Protein AF-A0A8J2NSX1-F1 (afdb_monomer_lite)

Structure (mmCIF, N/CA/C/O backbone):
data_AF-A0A8J2NSX1-F1
#
_entry.id   AF-A0A8J2NSX1-F1
#
loop_
_atom_site.group_PDB
_atom_site.id
_atom_site.type_symbol
_atom_site.label_atom_id
_atom_site.label_alt_id
_atom_site.label_comp_id
_atom_site.label_asym_id
_atom_site.label_entity_id
_atom_site.label_seq_id
_atom_site.pdbx_PDB_ins_code
_atom_site.Cartn_x
_atom_site.Cartn_y
_atom_site.Cartn_z
_atom_site.occupancy
_atom_site.B_iso_or_equiv
_atom_site.auth_seq_id
_atom_site.auth_comp_id
_atom_site.auth_asym_id
_atom_site.auth_atom_id
_atom_site.pdbx_PDB_model_num
ATOM 1 N N . VAL A 1 1 ? -6.946 0.403 -0.876 1.00 89.81 1 VAL A N 1
ATOM 2 C CA . VAL A 1 1 ? -6.654 -0.586 0.196 1.00 89.81 1 VAL A CA 1
ATOM 3 C C . VAL A 1 1 ? -7.472 -0.303 1.449 1.00 89.81 1 VAL A C 1
ATOM 5 O O . VAL A 1 1 ? -8.232 -1.173 1.848 1.00 89.81 1 VAL A O 1
ATOM 8 N N . PHE A 1 2 ? -7.410 0.918 1.990 1.00 90.75 2 PHE A N 1
ATOM 9 C CA . PHE A 1 2 ? -8.125 1.336 3.204 1.00 90.75 2 PHE A CA 1
ATOM 10 C C . PHE A 1 2 ? -9.608 0.925 3.258 1.00 90.75 2 PHE A C 1
ATOM 12 O O . PHE A 1 2 ? -10.004 0.172 4.135 1.00 90.75 2 PHE A O 1
ATOM 19 N N . ARG A 1 3 ? -10.419 1.314 2.262 1.00 90.75 3 ARG A N 1
ATOM 20 C CA . ARG A 1 3 ? -11.855 0.971 2.224 1.00 90.75 3 ARG A CA 1
ATOM 21 C C . ARG A 1 3 ? -12.129 -0.536 2.259 1.00 90.75 3 ARG A C 1
ATOM 23 O O . ARG A 1 3 ? -13.101 -0.963 2.862 1.00 90.75 3 ARG A O 1
ATOM 30 N N . ALA A 1 4 ? -11.299 -1.339 1.595 1.00 91.69 4 ALA A N 1
ATOM 31 C CA . ALA A 1 4 ? -11.480 -2.788 1.597 1.00 91.69 4 ALA A CA 1
ATOM 32 C C . ALA A 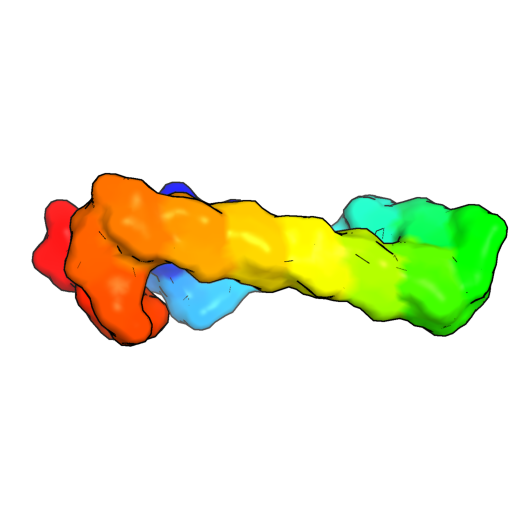1 4 ? -11.200 -3.374 2.990 1.00 91.69 4 ALA A C 1
ATOM 34 O O . ALA A 1 4 ? -11.958 -4.226 3.442 1.00 91.69 4 ALA A O 1
ATOM 35 N N . LEU A 1 5 ? -10.169 -2.873 3.681 1.00 90.12 5 LEU A N 1
ATOM 36 C CA . LEU A 1 5 ? -9.887 -3.233 5.074 1.00 90.12 5 LEU A CA 1
ATOM 37 C C . LEU A 1 5 ? -11.020 -2.791 6.014 1.00 90.12 5 LEU A C 1
ATOM 39 O O . LEU A 1 5 ? -11.421 -3.569 6.872 1.00 90.12 5 LEU A O 1
ATOM 43 N N . ALA A 1 6 ? -11.587 -1.600 5.797 1.00 89.50 6 ALA A N 1
ATOM 44 C CA . ALA A 1 6 ? -12.689 -1.069 6.604 1.00 89.50 6 ALA A CA 1
ATOM 45 C C . ALA A 1 6 ? -13.990 -1.880 6.477 1.00 89.50 6 ALA A C 1
ATOM 47 O O . ALA A 1 6 ? -14.761 -1.976 7.417 1.00 89.50 6 ALA A O 1
ATOM 48 N N . ILE A 1 7 ? -14.228 -2.527 5.330 1.00 90.06 7 ILE A N 1
ATOM 49 C CA . ILE A 1 7 ? -15.392 -3.413 5.131 1.00 90.06 7 ILE A CA 1
ATOM 50 C C . ILE A 1 7 ? -15.115 -4.837 5.682 1.00 90.06 7 ILE A C 1
ATOM 52 O O . ILE A 1 7 ? -15.907 -5.758 5.497 1.00 90.06 7 ILE A O 1
ATOM 56 N N . GLY A 1 8 ? -13.985 -5.049 6.368 1.00 87.44 8 GLY A N 1
ATOM 57 C CA . GLY A 1 8 ? -13.651 -6.312 7.030 1.00 87.44 8 GLY A CA 1
ATOM 58 C C . GLY A 1 8 ? -12.694 -7.226 6.264 1.00 87.44 8 GLY A C 1
ATOM 59 O O . GLY A 1 8 ? -12.473 -8.367 6.682 1.00 87.44 8 GLY A O 1
ATOM 60 N N . ALA A 1 9 ? -12.091 -6.773 5.159 1.00 92.00 9 ALA A N 1
ATOM 61 C CA . ALA A 1 9 ? -11.060 -7.565 4.490 1.00 92.00 9 ALA A CA 1
ATOM 62 C C . ALA A 1 9 ? -9.804 -7.675 5.370 1.00 92.00 9 ALA A C 1
ATOM 64 O O . ALA A 1 9 ? -9.313 -6.684 5.902 1.00 92.00 9 ALA A O 1
ATOM 65 N N . LYS A 1 10 ? -9.228 -8.879 5.477 1.00 86.44 10 LYS A N 1
ATOM 66 C CA . LYS A 1 10 ? -7.944 -9.086 6.178 1.00 86.44 10 LYS A CA 1
ATOM 67 C C . LYS A 1 10 ? -6.728 -8.716 5.323 1.00 86.44 10 LYS A C 1
ATOM 69 O O . LYS A 1 10 ? -5.674 -8.400 5.860 1.00 86.44 10 LYS A O 1
ATOM 74 N N . PHE A 1 11 ? -6.864 -8.790 4.001 1.00 90.06 11 PHE A N 1
ATOM 75 C CA . PHE A 1 11 ? -5.823 -8.469 3.026 1.00 90.06 11 PHE A CA 1
ATOM 76 C C . PHE A 1 11 ? -6.458 -8.102 1.679 1.00 90.06 11 PHE A C 1
ATOM 78 O O . PHE A 1 11 ? -7.612 -8.436 1.409 1.00 90.06 11 PHE A O 1
ATOM 85 N N . VAL A 1 12 ? -5.692 -7.425 0.821 1.00 92.31 12 VAL A N 1
ATOM 86 C CA . VAL A 1 12 ? -6.112 -7.026 -0.529 1.00 92.31 12 VAL A CA 1
ATOM 87 C C . VAL A 1 12 ? -5.024 -7.429 -1.515 1.00 92.31 12 VAL A C 1
ATOM 89 O O . VAL A 1 12 ? -3.876 -7.014 -1.368 1.00 92.31 12 VAL A O 1
ATOM 92 N N . PHE A 1 13 ? -5.377 -8.217 -2.529 1.00 93.06 13 PHE A N 1
ATOM 93 C CA . PHE A 1 13 ? -4.452 -8.554 -3.607 1.00 93.06 13 PHE A CA 1
ATOM 94 C C . PHE A 1 13 ? -4.381 -7.433 -4.643 1.00 93.06 13 PHE A C 1
ATOM 96 O O . PHE A 1 13 ? -5.399 -6.854 -5.025 1.00 93.06 13 PHE A O 1
ATOM 103 N N . VAL A 1 14 ? -3.174 -7.165 -5.139 1.00 93.38 14 VAL A N 1
ATOM 104 C CA . VAL A 1 14 ? -2.925 -6.184 -6.199 1.00 93.38 14 VAL A CA 1
ATOM 105 C C . VAL A 1 14 ? -2.144 -6.868 -7.316 1.00 93.38 14 VAL A C 1
ATOM 107 O O . VAL A 1 14 ? -1.095 -7.447 -7.067 1.00 93.38 14 VAL A O 1
ATOM 110 N N . GLY A 1 15 ? -2.671 -6.827 -8.544 1.00 91.44 15 GLY A N 1
ATOM 111 C CA . GLY A 1 15 ? -2.079 -7.527 -9.694 1.00 91.44 15 GLY A CA 1
ATOM 112 C C . GLY A 1 15 ? -1.506 -6.589 -10.754 1.00 91.44 15 GLY A C 1
ATOM 113 O O . GLY A 1 15 ? -0.301 -6.536 -10.971 1.00 91.44 15 GLY A O 1
ATOM 114 N N . ARG A 1 16 ? -2.372 -5.818 -11.422 1.00 95.00 16 ARG A N 1
ATOM 115 C CA . ARG A 1 16 ? -1.978 -5.012 -12.595 1.00 95.00 16 ARG A CA 1
ATOM 116 C C . ARG A 1 16 ? -0.968 -3.910 -12.278 1.00 95.00 16 ARG A C 1
ATOM 118 O O . ARG A 1 16 ? 0.004 -3.762 -13.003 1.00 95.00 16 ARG A O 1
ATOM 125 N N . ALA A 1 17 ? -1.176 -3.170 -11.192 1.00 93.44 17 ALA A N 1
ATOM 126 C CA . ALA A 1 17 ? -0.296 -2.066 -10.815 1.00 93.44 17 ALA A CA 1
ATOM 127 C C . ALA A 1 17 ? 1.168 -2.511 -10.583 1.00 93.44 17 ALA A C 1
ATOM 129 O O . ALA A 1 17 ? 2.049 -1.976 -11.257 1.00 93.44 17 ALA A O 1
ATOM 130 N N . PRO A 1 18 ? 1.459 -3.505 -9.714 1.00 94.00 18 PRO A N 1
ATOM 131 C CA . PRO A 1 18 ? 2.826 -3.988 -9.531 1.00 94.00 18 PRO A CA 1
ATOM 132 C C . PRO A 1 18 ? 3.407 -4.610 -10.807 1.00 94.00 18 PRO A C 1
ATOM 134 O O . PRO A 1 18 ? 4.590 -4.438 -11.081 1.00 94.00 18 PRO A O 1
ATOM 137 N N . MET A 1 19 ? 2.581 -5.269 -11.629 1.00 95.50 19 MET A N 1
ATOM 138 C CA . MET A 1 19 ? 3.006 -5.821 -12.919 1.00 95.50 19 MET A CA 1
ATOM 139 C C . MET A 1 19 ? 3.458 -4.726 -13.897 1.00 95.50 19 MET A C 1
ATOM 141 O O . MET A 1 19 ? 4.499 -4.867 -14.530 1.00 95.50 19 MET A O 1
ATOM 145 N N . TRP A 1 20 ? 2.727 -3.616 -14.010 1.00 95.56 20 TRP A N 1
ATOM 146 C CA . TRP A 1 20 ? 3.142 -2.493 -14.858 1.00 95.56 20 TRP A CA 1
ATOM 147 C C . TRP A 1 20 ? 4.394 -1.795 -14.332 1.00 95.56 20 TRP A C 1
ATOM 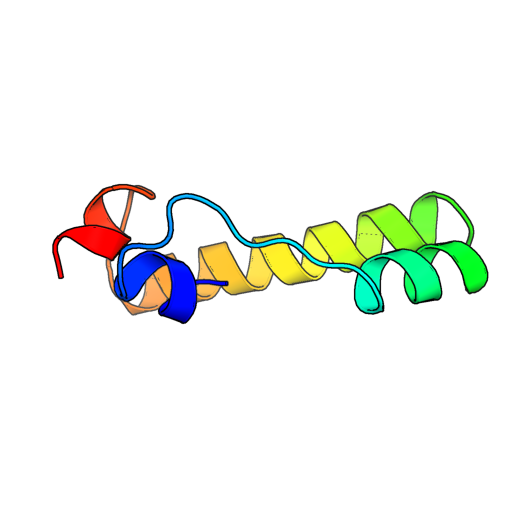149 O O . TRP A 1 20 ? 5.266 -1.455 -15.126 1.00 95.56 20 TRP A O 1
ATOM 159 N N . GLY A 1 21 ? 4.523 -1.642 -13.009 1.00 94.81 21 GLY A N 1
ATOM 160 C CA . GLY A 1 21 ? 5.759 -1.156 -12.391 1.00 94.81 21 GLY A CA 1
ATOM 161 C C . GLY A 1 21 ? 6.953 -2.043 -12.747 1.00 94.81 21 GLY A C 1
ATOM 162 O O . GLY A 1 21 ? 7.993 -1.542 -13.179 1.00 94.81 21 GLY A O 1
ATOM 163 N N . LEU A 1 22 ? 6.764 -3.362 -12.668 1.00 95.94 22 LEU A N 1
ATOM 164 C CA . LEU A 1 22 ? 7.767 -4.348 -13.053 1.00 95.94 22 LEU A CA 1
ATOM 165 C C . LEU A 1 22 ? 8.165 -4.230 -14.533 1.00 95.94 22 LEU A C 1
ATOM 167 O O . LEU A 1 22 ? 9.349 -4.273 -14.849 1.00 95.94 22 LEU A O 1
ATOM 171 N 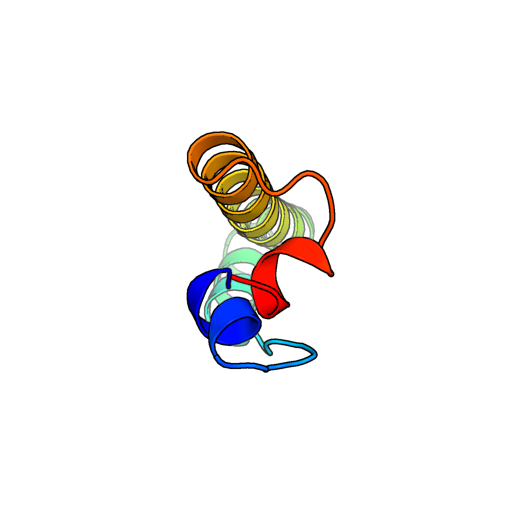N . PHE A 1 23 ? 7.205 -4.040 -15.441 1.00 96.31 23 PHE A N 1
ATOM 172 C CA . PHE A 1 23 ? 7.501 -3.856 -16.867 1.00 96.31 23 PHE A CA 1
ATOM 173 C C . PHE A 1 23 ? 8.171 -2.510 -17.185 1.00 96.31 23 PHE A C 1
ATOM 175 O O . PHE A 1 23 ? 8.967 -2.446 -18.116 1.00 96.31 23 PHE A O 1
ATOM 182 N N . HIS A 1 24 ? 7.876 -1.445 -16.435 1.00 95.75 24 HIS A N 1
ATOM 183 C CA . HIS A 1 24 ? 8.410 -0.105 -16.694 1.00 95.75 24 HIS A CA 1
ATOM 184 C C . HIS A 1 24 ? 9.872 0.065 -16.247 1.00 95.75 24 HIS A C 1
ATOM 186 O O . HIS A 1 24 ? 10.673 0.669 -16.957 1.00 95.75 24 HIS A O 1
ATOM 192 N N . SER A 1 25 ? 10.236 -0.424 -15.055 1.00 94.69 25 SER A N 1
ATOM 193 C CA . SER A 1 25 ? 11.590 -0.237 -14.493 1.00 94.69 25 SER A CA 1
ATOM 194 C C . SER A 1 25 ? 12.098 -1.445 -13.706 1.00 94.69 25 SER A C 1
ATOM 196 O O . SER A 1 25 ? 12.887 -1.298 -12.772 1.00 94.69 25 SER A O 1
ATOM 198 N N . GLY A 1 26 ? 11.630 -2.648 -14.041 1.00 94.88 26 GLY A N 1
ATOM 199 C CA . GLY A 1 26 ? 12.010 -3.860 -13.325 1.00 94.88 26 GLY A CA 1
ATOM 200 C C . GLY A 1 26 ? 11.620 -3.790 -11.848 1.00 94.88 26 GLY A C 1
ATOM 201 O O . GLY A 1 26 ? 10.578 -3.246 -11.476 1.00 94.88 26 GLY A O 1
ATOM 202 N N . GLN A 1 27 ? 12.478 -4.328 -10.985 1.00 95.06 27 GLN A N 1
ATOM 203 C CA . GLN A 1 27 ? 12.245 -4.368 -9.541 1.00 95.06 27 GLN A CA 1
ATOM 204 C C . GLN A 1 27 ? 12.000 -2.978 -8.933 1.00 95.06 27 GLN A C 1
ATOM 206 O O . GLN A 1 27 ? 11.105 -2.825 -8.107 1.00 95.06 27 GLN A O 1
ATOM 211 N N . GLN A 1 28 ? 12.728 -1.952 -9.377 1.00 96.38 28 GLN A N 1
ATOM 212 C CA . GLN A 1 28 ? 12.570 -0.599 -8.841 1.00 96.38 28 GLN A CA 1
ATOM 213 C C . GLN A 1 28 ? 11.172 -0.034 -9.125 1.00 96.38 28 GLN A C 1
ATOM 215 O O . GLN A 1 28 ? 10.574 0.632 -8.282 1.00 96.38 28 GLN A O 1
ATOM 220 N N . GLY A 1 29 ? 10.614 -0.321 -10.304 1.00 95.94 29 GLY A N 1
ATOM 221 C CA . GLY 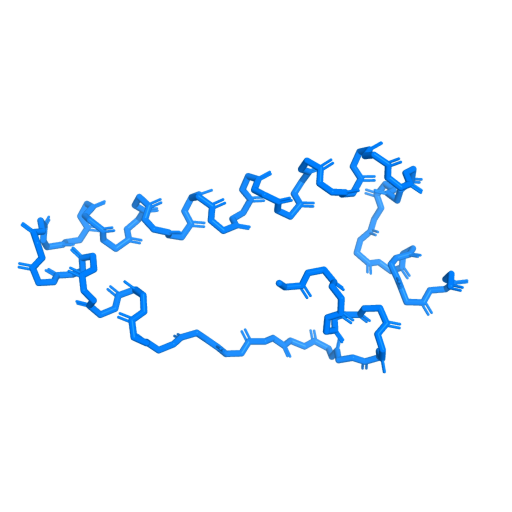A 1 29 ? 9.260 0.110 -10.641 1.00 95.94 29 GLY A CA 1
ATOM 222 C C . GLY A 1 29 ? 8.194 -0.619 -9.819 1.00 95.94 29 GLY A C 1
ATOM 223 O O . GLY A 1 29 ? 7.221 0.001 -9.392 1.00 95.94 29 GLY A O 1
ATOM 224 N N . LEU A 1 30 ? 8.396 -1.910 -9.534 1.00 95.81 30 LEU A N 1
ATOM 225 C CA . LEU A 1 30 ? 7.554 -2.675 -8.609 1.00 95.81 30 LEU A CA 1
ATOM 226 C C . LEU A 1 30 ? 7.574 -2.062 -7.198 1.00 95.81 30 LEU A C 1
ATOM 228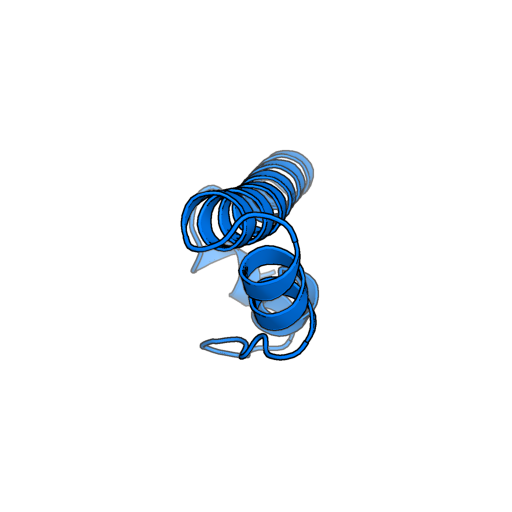 O O . LEU A 1 30 ? 6.515 -1.814 -6.619 1.00 95.81 30 LEU A O 1
ATOM 232 N N . GLU A 1 31 ? 8.767 -1.807 -6.659 1.00 96.12 31 GLU A N 1
ATOM 233 C CA . GLU A 1 31 ? 8.956 -1.224 -5.326 1.00 96.12 31 GLU A CA 1
ATOM 234 C C . GLU A 1 31 ? 8.330 0.169 -5.226 1.00 96.12 31 GLU A C 1
ATOM 236 O O . GLU A 1 31 ? 7.631 0.451 -4.254 1.00 96.12 31 GLU A O 1
ATOM 241 N N . ASN A 1 32 ? 8.475 1.000 -6.262 1.00 96.50 32 ASN A N 1
ATOM 242 C CA . ASN A 1 32 ? 7.836 2.313 -6.324 1.00 96.50 32 ASN A CA 1
ATOM 243 C C . ASN A 1 32 ? 6.308 2.215 -6.250 1.00 96.50 32 ASN A C 1
ATOM 245 O O . ASN A 1 32 ? 5.685 2.928 -5.466 1.00 96.50 32 ASN A O 1
ATOM 249 N N . VAL A 1 33 ? 5.688 1.319 -7.026 1.00 96.50 33 VAL A N 1
ATOM 250 C CA . VAL A 1 33 ? 4.227 1.132 -6.992 1.00 96.50 33 VAL A CA 1
ATOM 251 C C . VAL A 1 33 ? 3.762 0.649 -5.617 1.00 96.50 33 VAL A C 1
ATOM 253 O O . VAL A 1 33 ? 2.761 1.140 -5.093 1.00 96.50 33 VAL A O 1
ATOM 256 N N . MET A 1 34 ? 4.495 -0.283 -5.006 1.00 95.62 34 MET A N 1
ATOM 257 C CA . MET A 1 34 ? 4.193 -0.751 -3.651 1.00 95.62 34 MET A CA 1
ATOM 258 C C . MET A 1 34 ? 4.369 0.358 -2.607 1.00 95.62 34 MET A C 1
ATOM 260 O O . MET A 1 34 ? 3.556 0.465 -1.688 1.00 95.62 34 MET A O 1
ATOM 264 N N . GLY A 1 35 ? 5.375 1.218 -2.773 1.00 96.25 35 GLY A N 1
ATOM 265 C CA . GLY A 1 35 ? 5.598 2.399 -1.944 1.00 96.25 35 GLY A CA 1
ATOM 266 C C . GLY A 1 35 ? 4.459 3.412 -2.044 1.00 96.25 35 GLY A C 1
ATOM 267 O O . GLY A 1 35 ? 3.985 3.888 -1.016 1.00 96.25 35 GLY A O 1
ATOM 268 N N . ILE A 1 36 ? 3.951 3.681 -3.252 1.00 96.00 36 ILE A N 1
ATOM 269 C CA . ILE A 1 36 ? 2.793 4.567 -3.465 1.00 96.00 36 ILE A CA 1
ATOM 270 C C . ILE A 1 36 ? 1.565 4.032 -2.723 1.00 96.00 36 ILE A C 1
ATOM 272 O O . ILE A 1 36 ? 0.941 4.763 -1.957 1.00 96.00 36 ILE A O 1
ATOM 276 N N . LEU A 1 37 ? 1.248 2.744 -2.892 1.00 95.38 37 LEU A N 1
ATOM 277 C CA . LEU A 1 37 ? 0.101 2.119 -2.222 1.00 95.38 37 LEU A CA 1
ATOM 278 C C . LEU A 1 37 ? 0.217 2.164 -0.696 1.00 95.38 37 LEU A C 1
ATOM 280 O O . LEU A 1 37 ? -0.787 2.336 -0.003 1.00 95.38 37 LEU A O 1
ATOM 284 N N . ARG A 1 38 ? 1.435 1.996 -0.172 1.00 94.31 38 ARG A N 1
ATOM 285 C CA . ARG A 1 38 ? 1.710 2.095 1.260 1.00 94.31 38 ARG A CA 1
ATOM 286 C C . ARG A 1 38 ? 1.539 3.525 1.765 1.00 94.31 38 ARG A C 1
ATOM 288 O O . ARG A 1 38 ? 0.864 3.724 2.768 1.00 94.31 38 ARG A O 1
ATOM 295 N N . ASN A 1 39 ? 2.097 4.501 1.058 1.00 96.44 39 ASN A N 1
ATOM 296 C CA . ASN A 1 39 ? 2.018 5.906 1.442 1.00 96.44 39 ASN A CA 1
ATOM 297 C C . ASN A 1 39 ? 0.569 6.422 1.419 1.00 96.44 39 ASN A C 1
ATOM 299 O O . ASN A 1 39 ? 0.138 7.115 2.337 1.00 96.44 39 ASN A O 1
ATOM 303 N N . GLU A 1 40 ? -0.229 6.029 0.420 1.00 95.44 40 GLU A N 1
ATOM 304 C CA . GLU A 1 40 ? -1.664 6.340 0.410 1.00 95.44 40 GLU A CA 1
ATOM 305 C C . GLU A 1 40 ? -2.401 5.710 1.596 1.00 95.44 40 GLU A C 1
ATOM 307 O O . GLU A 1 40 ? -3.270 6.350 2.189 1.00 95.44 40 GLU A O 1
ATOM 312 N N . LEU A 1 41 ? -2.067 4.468 1.964 1.00 94.06 41 LEU A N 1
ATOM 313 C CA . LEU A 1 41 ? -2.664 3.822 3.131 1.00 94.06 41 LEU A CA 1
ATOM 314 C C . LEU A 1 41 ? -2.323 4.579 4.422 1.00 94.06 41 LEU A C 1
ATOM 316 O O . LEU A 1 41 ? -3.231 4.866 5.196 1.00 94.06 41 LEU A O 1
ATOM 320 N N . GLU A 1 42 ? -1.054 4.931 4.628 1.00 94.25 42 GLU A N 1
ATOM 321 C CA . GLU A 1 42 ? -0.589 5.694 5.796 1.00 94.25 42 GLU A CA 1
ATOM 322 C C . GLU A 1 42 ? -1.222 7.096 5.843 1.00 94.25 42 GLU A C 1
ATOM 324 O O . GLU A 1 42 ? -1.681 7.540 6.895 1.00 94.25 42 GLU A O 1
ATOM 329 N N . THR A 1 43 ? -1.348 7.759 4.690 1.00 95.31 43 THR A N 1
ATOM 330 C CA . THR A 1 43 ? -2.015 9.064 4.566 1.00 95.31 43 THR A CA 1
ATOM 331 C C . THR A 1 43 ? -3.485 8.980 4.972 1.00 95.31 43 THR A C 1
ATOM 333 O O . THR A 1 43 ? -3.961 9.811 5.745 1.00 95.31 43 THR A O 1
ATOM 336 N N . LEU A 1 44 ? -4.211 7.969 4.486 1.00 94.19 44 LEU A N 1
ATOM 337 C CA . LEU A 1 44 ? -5.619 7.769 4.836 1.00 94.19 44 LEU A CA 1
ATOM 338 C C . LEU A 1 44 ? -5.786 7.416 6.315 1.00 94.19 44 LEU A C 1
ATOM 340 O O . LEU A 1 44 ? -6.656 7.979 6.966 1.00 94.19 44 LEU A O 1
ATOM 344 N N . MET A 1 45 ? -4.921 6.555 6.856 1.00 93.06 45 MET A N 1
ATOM 345 C CA . MET A 1 45 ? -4.894 6.233 8.285 1.00 93.06 45 MET A CA 1
ATOM 346 C C . MET A 1 45 ? -4.691 7.484 9.151 1.00 93.06 45 MET A C 1
ATOM 348 O O . MET A 1 45 ? -5.414 7.674 10.128 1.00 93.06 45 MET A O 1
ATOM 352 N N . GLY A 1 46 ? -3.776 8.376 8.758 1.00 93.62 46 GLY A N 1
ATOM 353 C CA . GLY A 1 46 ? -3.566 9.656 9.437 1.00 93.62 46 GLY A CA 1
ATOM 354 C C . GLY A 1 46 ? -4.778 10.589 9.357 1.00 93.62 46 GLY A C 1
ATOM 355 O O . GLY A 1 46 ? -5.117 11.240 10.341 1.00 93.62 46 GLY A O 1
ATOM 356 N N . GLN A 1 47 ? -5.472 10.626 8.215 1.00 92.94 47 GLN A N 1
ATOM 357 C CA . GLN A 1 47 ? -6.676 11.448 8.032 1.00 92.94 47 GLN A CA 1
ATOM 358 C C . GLN A 1 47 ? -7.889 10.924 8.810 1.00 92.94 47 GLN A C 1
ATOM 360 O O . GLN A 1 47 ? -8.708 11.721 9.263 1.00 92.94 47 GLN A O 1
ATOM 365 N N . THR A 1 48 ? -8.017 9.605 8.977 1.00 91.38 48 THR A N 1
ATOM 366 C CA . THR A 1 48 ? -9.125 8.983 9.721 1.00 91.38 48 THR A CA 1
ATOM 367 C C . THR A 1 48 ? -8.820 8.770 11.203 1.00 91.38 48 THR A C 1
ATOM 369 O O . THR A 1 48 ? -9.677 8.276 11.930 1.00 91.38 48 THR A O 1
ATOM 372 N N . GLY A 1 49 ? -7.614 9.119 11.663 1.00 90.12 49 GLY A N 1
ATOM 373 C CA . GLY A 1 49 ? -7.187 8.920 13.050 1.00 90.12 49 GLY A CA 1
ATOM 374 C C . GLY A 1 49 ? -6.974 7.450 13.435 1.00 90.12 49 GLY A C 1
ATOM 375 O O . GLY A 1 49 ? -7.011 7.119 14.618 1.00 90.12 49 GLY A O 1
ATOM 376 N N . CYS A 1 50 ? -6.759 6.562 12.462 1.00 90.94 50 CYS A N 1
ATOM 377 C CA . CYS A 1 50 ? -6.461 5.151 12.704 1.00 90.94 50 CYS A CA 1
ATOM 378 C C . CYS A 1 50 ? -4.948 4.981 12.893 1.00 90.94 50 CYS A C 1
ATOM 380 O O . CYS A 1 50 ? -4.198 5.077 11.925 1.00 90.94 50 CYS A O 1
ATOM 382 N N . ASN A 1 51 ? -4.483 4.703 14.112 1.00 87.31 51 ASN A N 1
ATOM 383 C CA . ASN A 1 51 ? -3.052 4.498 14.378 1.00 87.31 51 ASN A CA 1
ATOM 384 C C . ASN A 1 51 ? -2.592 3.081 14.021 1.00 87.31 51 ASN A C 1
ATOM 386 O O . ASN A 1 51 ? -1.420 2.860 13.716 1.00 87.31 51 ASN A O 1
ATOM 390 N N . THR A 1 52 ? -3.504 2.112 14.050 1.00 88.00 52 THR A N 1
ATOM 391 C CA . THR A 1 52 ? -3.214 0.714 13.740 1.00 88.00 52 THR A CA 1
ATOM 392 C C . THR A 1 52 ? -4.104 0.190 12.616 1.00 88.00 52 THR A C 1
ATOM 394 O O . THR A 1 52 ? -5.188 0.704 12.348 1.00 88.00 52 THR A O 1
ATOM 397 N N . LEU A 1 53 ? -3.663 -0.889 11.959 1.00 86.00 53 LEU A N 1
ATOM 398 C CA . LEU A 1 53 ? -4.477 -1.589 10.957 1.00 86.00 53 LEU A CA 1
ATOM 399 C C . LEU A 1 53 ? -5.762 -2.191 11.554 1.00 86.00 53 LEU A C 1
ATOM 401 O O . LEU A 1 53 ? -6.714 -2.441 10.820 1.00 86.00 53 LEU A O 1
ATOM 405 N N . GLN A 1 54 ? -5.787 -2.441 12.866 1.00 84.38 54 GLN A N 1
ATOM 406 C CA . GLN A 1 54 ? -6.953 -2.974 13.574 1.00 84.38 54 GLN A CA 1
ATOM 407 C C . GLN A 1 54 ? -8.022 -1.890 13.754 1.00 84.38 54 GLN A C 1
ATOM 409 O O . GLN A 1 54 ? -9.208 -2.179 13.601 1.00 84.38 54 GLN A O 1
ATOM 414 N N . ASP A 1 55 ? -7.599 -0.640 13.960 1.00 85.25 55 ASP A N 1
ATOM 415 C CA . ASP A 1 55 ? -8.493 0.514 14.111 1.00 85.25 55 ASP A CA 1
ATOM 416 C C . ASP A 1 55 ? -9.321 0.769 12.844 1.00 85.25 55 ASP A C 1
ATOM 418 O O . ASP A 1 55 ? -10.431 1.284 12.922 1.00 85.25 55 ASP A O 1
ATOM 422 N N . ILE A 1 56 ? -8.808 0.374 11.672 1.00 86.44 56 ILE A N 1
ATOM 423 C CA . ILE A 1 56 ? -9.499 0.525 10.382 1.00 86.44 56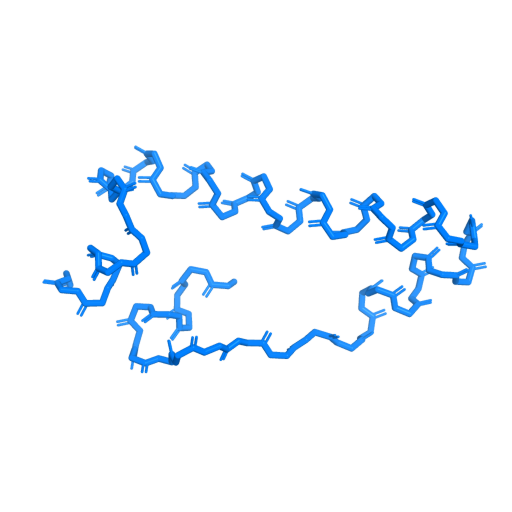 ILE A CA 1
ATOM 424 C C . ILE A 1 56 ? -10.774 -0.329 10.322 1.00 86.44 56 ILE A C 1
ATOM 426 O O . ILE A 1 56 ? -11.719 0.044 9.641 1.00 86.44 56 ILE A O 1
ATOM 430 N N . ASN A 1 57 ? -10.798 -1.476 11.007 1.00 77.00 57 ASN A N 1
ATOM 431 C CA . ASN A 1 57 ? -11.912 -2.433 10.982 1.00 77.00 57 ASN A CA 1
ATOM 432 C C . ASN A 1 57 ? -12.914 -2.192 12.129 1.00 77.00 57 ASN A C 1
ATOM 434 O O . ASN A 1 57 ? -14.001 -2.756 12.140 1.00 77.00 57 ASN A O 1
ATOM 438 N N . SER A 1 58 ? -12.526 -1.389 13.126 1.00 63.50 58 SER A N 1
ATOM 439 C CA . SER A 1 58 ? -13.344 -1.084 14.305 1.00 63.50 58 SER A CA 1
ATOM 440 C C . SER A 1 58 ? -14.153 0.218 14.178 1.00 63.50 58 SER A C 1
ATOM 442 O O . SER A 1 58 ? -14.865 0.560 15.124 1.00 63.50 58 SER A O 1
ATOM 444 N N . ASN A 1 59 ? -14.025 0.937 13.057 1.00 53.41 59 ASN A N 1
ATOM 445 C CA . ASN A 1 59 ? -14.780 2.147 12.701 1.00 53.41 59 ASN A CA 1
ATOM 446 C C . ASN A 1 59 ? -15.848 1.810 11.659 1.00 53.41 59 ASN A C 1
ATOM 448 O O . ASN A 1 59 ? -17.007 2.241 11.841 1.00 53.41 59 ASN A O 1
#

Organism: NCBI:txid39272

InterPro domains:
  IPR000262 FMN-dependent dehydrogenase [PF01070] (1-58)

Radius of gyration: 13.04 Å; chains: 1; bounding box: 28×20×31 Å

Secondary structure (DSSP, 8-state):
-HHHHHTT-S-----HHHHHHHHHHHHHHHHHHHHHHHHHHHHHHHHHT--STTTTT--

Foldseek 3Di:
DLVCLQVPDPDDDDDPQLVVLCVPPNPVRSVVSVVVVVVVNVVVCVVVVNPDSVSSNVD

pLDDT: mean 91.32, std 7.3, range [53.41, 96.5]

Sequence (59 aa):
VFRALAIGAKFVFVGRAPMWGLFHSGQQGLENVMGILRNELETLMGQTGCNTLQDINSN